Protein AF-A0A920JMC4-F1 (afdb_monomer_lite)

Sequence (153 aa):
MVKLLENTYRQVNIALINELAILCNMLEIDIWEVVEAAKTKPFGFESFRPGPGVGGHCIPIDPKYLSFKTRQIGKPVRFVELAQEINNSMPSYVVNRIIERMNKLGKPMKNSRILIFGVAYKKDISDTRESPALDIIENFSSKGVEISFYDPF

Secondary structure (DSSP, 8-state):
-HHHHHHHHHHHHHHHHHHHHHHHHHTT--HHHHHHHHHTSSSS-------S---SSHHHHHHHHHHHHHHHTT---HHHHHHHHHHHHHHHHHHHHHHHHHHHTT--STT-EEEEE--SSSTT----TT-HHHHHHHHHHTTT-EEEEE---

Foldseek 3Di:
DVLLVVLLVLLLVQLVLQVVCVVCVVVVHDSVVVLVVVVVDPDDDDGDHHDLAAFDPRNLPSLVVVQVVCVVVVHGPVSSVSSNVSRLCSLVVVLVVVCVVCVVVVHDLAAAEDEAEDQALDPPDPHNGRRSVVVNVVVSVVSNYHYHYDYPD

pLDDT: mean 94.55, std 3.37, range [81.31, 98.44]

Structure (mmCIF, N/CA/C/O backbone):
data_AF-A0A920JMC4-F1
#
_entry.id   AF-A0A920JMC4-F1
#
loop_
_atom_site.group_PDB
_atom_site.id
_atom_site.type_symbol
_atom_site.label_atom_id
_atom_site.label_alt_id
_atom_site.label_comp_id
_atom_site.label_asym_id
_atom_site.label_entity_id
_atom_site.label_seq_id
_atom_site.pdbx_PDB_ins_code
_atom_site.Cartn_x
_atom_site.Cartn_y
_atom_site.Cartn_z
_atom_site.occupancy
_atom_site.B_iso_or_equiv
_atom_site.auth_seq_id
_atom_site.auth_comp_id
_atom_site.auth_asym_id
_atom_site.auth_atom_id
_atom_site.pdbx_PDB_model_num
ATOM 1 N N . MET A 1 1 ? 17.541 -11.633 -14.322 1.00 89.31 1 MET A N 1
ATOM 2 C CA . MET A 1 1 ? 17.153 -10.236 -14.624 1.00 89.31 1 MET A CA 1
ATOM 3 C C . MET A 1 1 ? 15.701 -10.081 -15.058 1.00 89.31 1 MET A C 1
ATOM 5 O O . MET A 1 1 ? 15.057 -9.210 -14.500 1.00 89.31 1 MET A O 1
ATOM 9 N N . VAL A 1 2 ? 15.156 -10.908 -15.961 1.00 95.50 2 VAL A N 1
ATOM 10 C CA . VAL A 1 2 ? 13.753 -10.784 -16.431 1.00 95.50 2 VAL A CA 1
ATOM 11 C C . VAL A 1 2 ? 12.733 -10.729 -15.282 1.00 95.50 2 VAL A C 1
ATOM 13 O O . VAL A 1 2 ? 11.975 -9.770 -15.191 1.00 95.50 2 VAL A O 1
ATOM 16 N N . LYS A 1 3 ? 12.770 -11.690 -14.345 1.00 92.75 3 LYS A N 1
ATOM 17 C CA . LYS A 1 3 ? 11.832 -11.705 -13.207 1.00 92.75 3 LYS A CA 1
ATOM 18 C C . LYS A 1 3 ? 11.989 -10.506 -12.264 1.00 92.75 3 LYS A C 1
ATOM 20 O O . LYS A 1 3 ? 11.002 -9.942 -11.802 1.00 92.75 3 LYS A O 1
ATOM 25 N N . LEU A 1 4 ? 13.234 -10.083 -12.032 1.00 93.00 4 LEU A N 1
ATOM 26 C CA . LEU A 1 4 ? 13.531 -8.904 -11.215 1.00 93.00 4 LEU A CA 1
ATOM 27 C C . LEU A 1 4 ? 12.974 -7.633 -11.860 1.00 93.00 4 LEU A C 1
ATOM 29 O O . LEU A 1 4 ? 12.422 -6.801 -11.151 1.00 93.00 4 LEU A O 1
ATOM 33 N N . LEU A 1 5 ? 13.076 -7.499 -13.188 1.00 94.06 5 LEU A N 1
ATOM 34 C CA . LEU A 1 5 ? 12.504 -6.372 -13.924 1.00 94.06 5 LEU A CA 1
ATOM 35 C C . LEU A 1 5 ? 10.976 -6.340 -13.794 1.00 94.06 5 LEU A C 1
ATOM 37 O O . LEU A 1 5 ? 10.434 -5.297 -13.447 1.00 94.06 5 LEU A O 1
ATOM 41 N N . GLU A 1 6 ? 10.296 -7.470 -14.013 1.00 94.81 6 GLU A N 1
ATOM 42 C CA . GLU A 1 6 ? 8.833 -7.584 -13.886 1.00 94.81 6 GLU A CA 1
ATOM 43 C C . GLU A 1 6 ? 8.345 -7.146 -12.493 1.00 94.81 6 GLU A C 1
ATOM 45 O O . GLU A 1 6 ? 7.461 -6.295 -12.368 1.00 94.81 6 GLU A O 1
ATOM 50 N N . ASN A 1 7 ? 8.950 -7.687 -11.431 1.00 95.12 7 ASN A N 1
ATOM 51 C CA . ASN A 1 7 ? 8.542 -7.387 -10.058 1.00 95.12 7 ASN A CA 1
ATOM 52 C C . ASN A 1 7 ? 8.943 -5.969 -9.625 1.00 95.12 7 ASN A C 1
ATOM 54 O O . ASN A 1 7 ? 8.160 -5.302 -8.952 1.00 95.12 7 ASN A O 1
ATOM 58 N N . THR A 1 8 ? 10.104 -5.474 -10.068 1.00 94.88 8 THR A N 1
ATOM 59 C CA . THR A 1 8 ? 10.531 -4.085 -9.823 1.00 94.88 8 THR A CA 1
ATOM 60 C C . THR A 1 8 ? 9.593 -3.093 -10.503 1.00 94.88 8 THR A C 1
ATOM 62 O O . THR A 1 8 ? 9.166 -2.129 -9.874 1.00 94.88 8 THR A O 1
ATOM 65 N N . TYR A 1 9 ? 9.215 -3.343 -11.762 1.00 95.44 9 TYR A N 1
ATOM 66 C CA . TYR A 1 9 ? 8.257 -2.510 -12.488 1.00 95.44 9 TYR A CA 1
ATOM 67 C C . TYR A 1 9 ? 6.933 -2.406 -11.726 1.00 95.44 9 TYR A C 1
ATOM 69 O O . TYR A 1 9 ? 6.436 -1.306 -11.492 1.00 95.44 9 TYR A O 1
ATOM 77 N N . ARG A 1 10 ? 6.387 -3.538 -11.266 1.00 95.56 10 ARG A N 1
ATOM 78 C CA . ARG A 1 10 ? 5.148 -3.545 -10.477 1.00 95.56 10 ARG A CA 1
ATOM 79 C C . ARG A 1 10 ? 5.308 -2.801 -9.153 1.00 95.56 10 ARG A C 1
ATOM 81 O O . ARG A 1 10 ? 4.452 -1.990 -8.824 1.00 95.56 10 ARG A O 1
ATOM 88 N N . GLN A 1 11 ? 6.395 -3.036 -8.418 1.00 95.75 11 GLN A N 1
ATOM 89 C CA . GLN A 1 11 ? 6.639 -2.382 -7.130 1.00 95.75 11 GLN A CA 1
ATOM 90 C C . GLN A 1 11 ? 6.703 -0.855 -7.259 1.00 95.75 11 GLN A C 1
ATOM 92 O O . GLN A 1 11 ? 6.060 -0.148 -6.484 1.00 95.75 11 GLN A O 1
ATOM 97 N N . VAL A 1 12 ? 7.461 -0.360 -8.243 1.00 96.44 12 VAL A N 1
ATOM 98 C CA . VAL A 1 12 ? 7.647 1.076 -8.484 1.00 96.44 12 VAL A CA 1
ATOM 99 C C . VAL A 1 12 ? 6.334 1.738 -8.889 1.00 96.44 12 VAL A C 1
ATOM 101 O O . VAL A 1 12 ? 6.013 2.802 -8.373 1.00 96.44 12 VAL A O 1
ATOM 104 N N . ASN A 1 13 ? 5.538 1.109 -9.756 1.00 97.44 13 ASN A N 1
ATOM 105 C CA . ASN A 1 13 ? 4.257 1.692 -10.158 1.00 97.44 13 ASN A CA 1
ATOM 106 C C . ASN A 1 13 ? 3.208 1.656 -9.037 1.00 97.44 13 ASN A C 1
ATOM 108 O O . ASN A 1 13 ? 2.427 2.596 -8.916 1.00 97.44 13 ASN A O 1
ATOM 112 N N . ILE A 1 14 ? 3.204 0.625 -8.183 1.00 97.38 14 ILE A N 1
ATOM 113 C CA . ILE A 1 14 ? 2.349 0.623 -6.986 1.00 97.38 14 ILE A CA 1
ATOM 114 C C . ILE A 1 14 ? 2.765 1.756 -6.039 1.00 97.38 14 ILE A C 1
ATOM 116 O O . ILE A 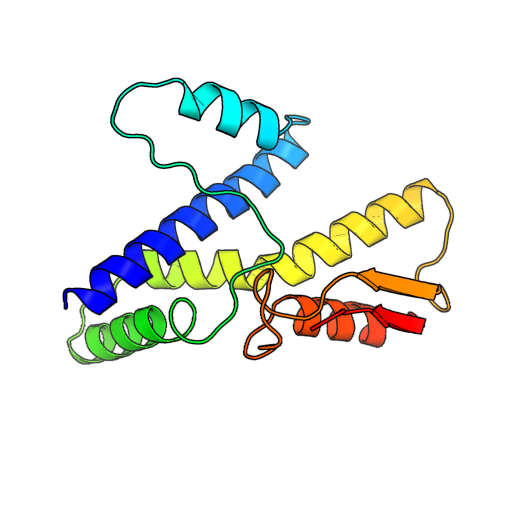1 14 ? 1.900 2.494 -5.575 1.00 97.38 14 ILE A O 1
ATOM 120 N N . ALA A 1 15 ? 4.070 1.947 -5.813 1.00 98.00 15 ALA A N 1
ATOM 121 C CA . ALA A 1 15 ? 4.572 3.049 -4.992 1.00 98.00 15 ALA A CA 1
ATOM 122 C C . ALA A 1 15 ? 4.167 4.415 -5.554 1.00 98.00 15 ALA A C 1
ATOM 124 O O . ALA A 1 15 ? 3.658 5.248 -4.813 1.00 98.00 15 ALA A O 1
ATOM 125 N N . LEU A 1 16 ? 4.320 4.617 -6.865 1.00 97.94 16 LEU A N 1
ATOM 126 C CA . LEU A 1 16 ? 3.917 5.852 -7.535 1.00 97.94 16 LEU A CA 1
ATOM 127 C C . LEU A 1 16 ? 2.434 6.164 -7.300 1.00 97.94 16 LEU A C 1
ATOM 129 O O . LEU A 1 16 ? 2.089 7.275 -6.907 1.00 97.94 16 LEU A O 1
ATOM 133 N N . ILE A 1 17 ? 1.544 5.190 -7.516 1.00 98.06 17 ILE A N 1
ATOM 134 C CA . ILE A 1 17 ? 0.107 5.410 -7.315 1.00 98.06 17 ILE A CA 1
ATOM 135 C C . ILE A 1 17 ? -0.238 5.599 -5.831 1.00 98.06 17 ILE A C 1
ATOM 137 O O . ILE A 1 17 ? -1.115 6.400 -5.513 1.00 98.06 17 ILE A O 1
ATOM 141 N N . ASN A 1 18 ? 0.459 4.922 -4.918 1.00 98.44 18 ASN A N 1
ATOM 142 C CA . ASN A 1 18 ? 0.306 5.130 -3.478 1.00 98.44 18 ASN A CA 1
ATOM 143 C C . ASN A 1 18 ? 0.700 6.554 -3.056 1.00 98.44 18 ASN A C 1
ATOM 145 O O . ASN A 1 18 ? -0.063 7.217 -2.356 1.00 98.44 18 ASN A O 1
ATOM 149 N N . GLU A 1 19 ? 1.840 7.060 -3.527 1.00 98.31 19 GLU A N 1
ATOM 150 C CA . GLU A 1 19 ? 2.285 8.432 -3.259 1.00 98.31 19 GLU A CA 1
ATOM 151 C C . GLU A 1 19 ? 1.305 9.464 -3.833 1.00 98.31 19 GLU A C 1
ATOM 153 O O . GLU A 1 19 ? 0.890 10.396 -3.139 1.00 98.31 19 GLU A O 1
ATOM 158 N N . LEU A 1 20 ? 0.840 9.253 -5.068 1.00 98.25 20 LEU A N 1
ATOM 159 C CA . LEU A 1 20 ? -0.186 10.102 -5.671 1.00 98.25 20 LEU A CA 1
ATOM 160 C C . LEU A 1 20 ? -1.515 10.043 -4.911 1.00 98.25 20 LEU A C 1
ATOM 162 O O . LEU A 1 20 ? -2.186 11.065 -4.824 1.00 98.25 20 LEU A O 1
ATOM 166 N N . ALA A 1 21 ? -1.896 8.907 -4.319 1.00 98.25 21 ALA A N 1
ATOM 167 C CA . ALA A 1 21 ? -3.096 8.816 -3.486 1.00 98.25 21 ALA A CA 1
ATOM 168 C C . ALA A 1 21 ? -2.994 9.675 -2.217 1.00 98.25 21 ALA A C 1
ATOM 170 O O . ALA A 1 21 ? -3.975 10.314 -1.823 1.00 98.25 21 ALA A O 1
ATOM 171 N N . ILE A 1 22 ? -1.809 9.732 -1.599 1.00 98.06 22 ILE A N 1
ATOM 172 C CA . ILE A 1 22 ? -1.543 10.610 -0.452 1.00 98.06 22 ILE A CA 1
ATOM 173 C C . ILE A 1 22 ? -1.695 12.076 -0.871 1.00 98.06 22 ILE A C 1
ATOM 175 O O . ILE A 1 22 ? -2.435 12.820 -0.223 1.00 98.06 22 ILE A O 1
ATOM 179 N N . LEU A 1 23 ? -1.053 12.469 -1.975 1.00 98.12 23 LEU A N 1
ATOM 180 C CA . LEU A 1 23 ? -1.109 13.833 -2.505 1.00 98.12 23 LEU A CA 1
ATOM 181 C C . LEU A 1 23 ? -2.525 14.234 -2.929 1.00 98.12 23 LEU A C 1
ATOM 183 O O . LEU A 1 23 ? -2.992 15.307 -2.556 1.00 98.12 23 LEU A O 1
ATOM 187 N N . CYS A 1 24 ? -3.239 13.364 -3.647 1.00 98.25 24 CYS A N 1
ATOM 188 C CA . CYS A 1 24 ? -4.621 13.608 -4.057 1.00 98.25 24 CYS A CA 1
ATOM 189 C C . CYS A 1 24 ? -5.510 13.863 -2.840 1.00 98.25 24 CYS A C 1
ATOM 191 O O . CYS A 1 24 ? -6.267 14.825 -2.836 1.00 98.25 24 CYS A O 1
ATOM 193 N N . ASN A 1 25 ? -5.350 13.097 -1.755 1.00 97.06 25 ASN A N 1
ATOM 194 C CA . ASN A 1 25 ? -6.089 13.371 -0.526 1.00 97.06 25 ASN A CA 1
ATOM 195 C C . ASN A 1 25 ? -5.784 14.755 0.077 1.00 97.06 25 ASN A C 1
ATOM 197 O O . ASN A 1 25 ? -6.696 15.391 0.594 1.00 97.06 25 ASN A O 1
ATOM 201 N N . MET A 1 26 ? -4.527 15.210 0.048 1.00 96.75 26 MET A N 1
ATOM 202 C CA . MET A 1 26 ? -4.153 16.544 0.548 1.00 96.75 26 MET A CA 1
ATOM 203 C C . MET A 1 26 ? -4.726 17.673 -0.315 1.00 96.75 26 MET A C 1
ATOM 205 O O . MET A 1 26 ? -4.974 18.762 0.190 1.00 96.75 26 MET A O 1
ATOM 209 N N . LEU A 1 27 ? -4.927 17.402 -1.604 1.00 98.12 27 LEU A N 1
ATOM 210 C CA . LEU A 1 27 ? -5.504 18.323 -2.582 1.00 98.12 27 LEU A CA 1
ATOM 211 C C . LEU A 1 27 ? -7.031 18.202 -2.700 1.00 98.12 27 LEU A C 1
ATOM 213 O O . LEU A 1 27 ? -7.615 18.869 -3.546 1.00 98.12 27 LEU A O 1
ATOM 217 N N . GLU A 1 28 ? -7.665 17.350 -1.889 1.00 97.56 28 GLU A N 1
ATOM 218 C CA . GLU A 1 28 ? -9.105 17.058 -1.954 1.00 97.56 28 GLU A CA 1
ATOM 219 C C . GLU A 1 28 ? -9.562 16.498 -3.320 1.00 97.56 28 GLU A C 1
ATOM 221 O O . GLU A 1 28 ? -10.678 16.734 -3.773 1.00 97.56 28 GLU A O 1
ATOM 226 N N . ILE A 1 29 ? -8.697 15.711 -3.966 1.00 98.31 29 ILE A N 1
ATOM 227 C CA . ILE A 1 29 ? -8.929 15.037 -5.251 1.00 98.31 29 ILE A CA 1
ATOM 228 C C . ILE A 1 29 ? -9.160 13.536 -5.023 1.00 98.31 29 ILE A C 1
ATOM 230 O O . ILE A 1 29 ? -8.456 12.901 -4.231 1.00 98.31 29 ILE A O 1
ATOM 234 N N . ASP A 1 30 ? -10.105 12.939 -5.757 1.00 97.50 30 ASP A N 1
ATOM 235 C CA . ASP A 1 30 ? -10.298 11.487 -5.764 1.00 97.50 30 ASP A CA 1
ATOM 236 C C . ASP A 1 30 ? -9.301 10.795 -6.709 1.00 97.50 30 ASP A C 1
ATOM 238 O O . ASP A 1 30 ? -9.396 10.866 -7.937 1.00 97.50 30 ASP A O 1
ATOM 242 N N . ILE A 1 31 ? -8.338 10.078 -6.124 1.00 97.44 31 ILE A N 1
ATOM 243 C CA . ILE A 1 31 ? -7.352 9.295 -6.875 1.00 97.44 31 ILE A CA 1
ATOM 244 C C . ILE A 1 31 ? -8.003 8.226 -7.765 1.00 97.44 31 ILE A C 1
ATOM 246 O O . ILE A 1 31 ? -7.466 7.915 -8.826 1.00 97.44 31 ILE A O 1
ATOM 250 N N . TRP A 1 32 ? -9.149 7.660 -7.381 1.00 97.00 32 TRP A N 1
ATOM 251 C CA . TRP A 1 32 ? -9.821 6.642 -8.187 1.00 97.00 32 TRP A CA 1
ATOM 252 C C . TRP A 1 32 ? -10.349 7.236 -9.488 1.00 97.00 32 TRP A C 1
ATOM 254 O O . TRP A 1 32 ? -10.106 6.657 -10.547 1.00 97.00 32 TRP A O 1
ATOM 264 N N . GLU A 1 33 ? -10.975 8.413 -9.427 1.00 97.94 33 GLU A N 1
ATOM 265 C CA . GLU A 1 33 ? -11.426 9.143 -10.616 1.00 97.94 33 GLU A CA 1
ATOM 266 C C . GLU A 1 33 ? -10.250 9.529 -11.516 1.00 97.94 33 GLU A C 1
ATOM 268 O O . GLU A 1 33 ? -10.313 9.336 -12.731 1.00 97.94 33 GLU A O 1
ATOM 273 N N . VAL A 1 34 ? -9.139 9.995 -10.930 1.00 97.69 34 VAL A N 1
ATOM 274 C CA . VAL A 1 34 ? -7.919 10.328 -11.683 1.00 97.69 34 VAL A CA 1
ATOM 275 C C . VAL A 1 34 ? -7.380 9.109 -12.431 1.00 97.69 34 VAL A C 1
ATOM 277 O O . VAL A 1 34 ? -7.064 9.211 -13.618 1.00 97.69 34 VAL A O 1
ATOM 280 N N . VAL A 1 35 ? -7.282 7.945 -11.775 1.00 96.75 35 VAL A N 1
ATOM 281 C CA . VAL A 1 35 ? -6.780 6.728 -12.432 1.00 96.75 35 VAL A CA 1
ATOM 282 C C . VAL A 1 35 ? -7.769 6.222 -13.487 1.00 96.75 35 VAL A C 1
ATOM 284 O O . VAL A 1 35 ? -7.324 5.794 -14.552 1.00 96.75 35 VAL A O 1
ATOM 287 N N . GLU A 1 36 ? -9.084 6.284 -13.246 1.00 96.31 36 GLU A N 1
ATOM 288 C CA . GLU A 1 36 ? -10.090 5.932 -14.262 1.00 96.31 36 GLU A CA 1
ATOM 289 C C . GLU A 1 36 ? -9.996 6.833 -15.495 1.00 96.31 36 GLU A C 1
ATOM 291 O O . GLU A 1 36 ? -9.948 6.331 -16.620 1.00 96.31 36 GLU A O 1
ATOM 296 N N . ALA A 1 37 ? -9.889 8.147 -15.301 1.00 96.69 37 ALA A N 1
ATOM 297 C CA . ALA A 1 37 ? -9.732 9.096 -16.394 1.00 96.69 37 ALA A CA 1
ATOM 298 C C . ALA A 1 37 ? -8.423 8.852 -17.162 1.00 96.69 37 ALA A C 1
ATOM 300 O O . ALA A 1 37 ? -8.434 8.763 -18.391 1.00 96.69 37 ALA A O 1
ATOM 301 N N . ALA A 1 38 ? -7.300 8.666 -16.461 1.00 96.06 38 ALA A N 1
ATOM 302 C CA . ALA A 1 38 ? -5.999 8.407 -17.079 1.00 96.06 38 ALA A CA 1
ATOM 303 C C . ALA A 1 38 ? -5.976 7.096 -17.885 1.00 96.06 38 ALA A C 1
ATOM 305 O O . ALA A 1 38 ? -5.374 7.039 -18.961 1.00 96.06 38 ALA A O 1
ATOM 306 N N . LYS A 1 39 ? -6.685 6.063 -17.410 1.00 95.69 39 LYS A N 1
ATOM 307 C CA . LYS A 1 39 ? -6.807 4.757 -18.075 1.00 95.69 39 LYS A CA 1
ATOM 308 C C . LYS A 1 39 ? -7.496 4.827 -19.441 1.00 95.69 39 LYS A C 1
ATOM 310 O O . LYS A 1 39 ? -7.298 3.932 -20.257 1.00 95.69 39 LYS A O 1
ATOM 315 N N . THR A 1 40 ? -8.256 5.883 -19.732 1.00 95.44 40 THR A N 1
ATOM 316 C CA . THR A 1 40 ? -8.876 6.069 -21.057 1.00 95.44 40 THR A CA 1
ATOM 317 C C . THR A 1 40 ? -7.861 6.336 -22.172 1.00 95.44 40 THR A C 1
ATOM 319 O O . THR A 1 40 ? -8.189 6.200 -23.353 1.00 95.44 40 THR A O 1
ATOM 322 N N . LYS A 1 41 ? -6.614 6.689 -21.830 1.00 94.50 41 LYS A N 1
ATOM 323 C CA . LYS A 1 41 ? -5.555 6.907 -22.814 1.00 94.50 41 LYS A CA 1
ATOM 324 C C . LYS A 1 41 ? -5.169 5.577 -23.487 1.00 94.50 41 LYS A C 1
ATOM 326 O O . LYS A 1 41 ? -4.770 4.645 -22.795 1.00 94.50 41 LYS A O 1
ATOM 331 N N . PRO A 1 42 ? -5.179 5.488 -24.830 1.00 86.56 42 PRO A N 1
ATOM 332 C CA . PRO A 1 42 ? -5.020 4.211 -25.533 1.00 86.56 42 PRO A CA 1
ATOM 333 C C . PRO A 1 42 ? -3.590 3.645 -25.530 1.00 86.56 42 PRO A C 1
ATOM 335 O O . PRO A 1 42 ? -3.369 2.543 -26.024 1.00 86.56 42 PRO A O 1
ATOM 338 N N . PHE A 1 43 ? -2.600 4.383 -25.018 1.00 90.62 43 PHE A N 1
ATOM 339 C CA . PHE A 1 43 ? -1.208 3.940 -24.968 1.00 90.62 43 PHE A CA 1
ATOM 340 C C . PHE A 1 43 ? -0.438 4.577 -23.808 1.00 90.62 43 PHE A C 1
ATOM 342 O O . PHE A 1 43 ? -0.693 5.716 -23.406 1.00 90.62 43 PHE A O 1
ATOM 349 N N . GLY A 1 44 ? 0.576 3.855 -23.326 1.00 86.12 44 GLY A N 1
ATOM 350 C CA . GLY A 1 44 ? 1.565 4.375 -22.380 1.00 86.12 44 GLY A CA 1
ATOM 351 C C . GLY A 1 44 ? 1.065 4.554 -20.945 1.00 86.12 44 GLY A C 1
ATOM 352 O O . GLY A 1 44 ? 1.730 5.240 -20.175 1.00 86.12 44 GLY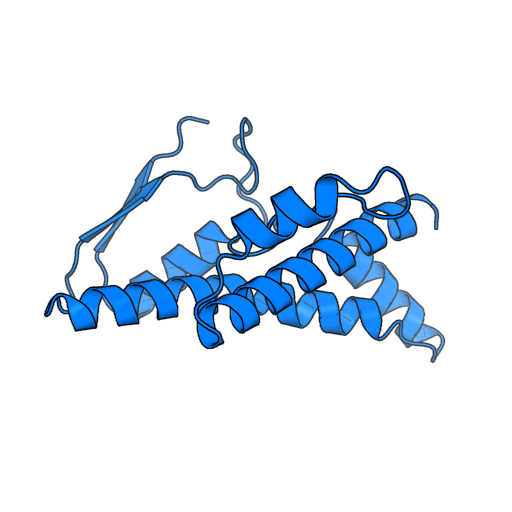 A O 1
ATOM 353 N N . PHE A 1 45 ? -0.077 3.963 -20.586 1.00 92.44 45 PHE A N 1
ATOM 354 C CA . PHE A 1 45 ? -0.587 3.965 -19.218 1.00 92.44 45 PHE A CA 1
ATOM 355 C C . PHE A 1 45 ? -1.115 2.579 -18.839 1.00 92.44 45 PHE A C 1
ATOM 357 O O . PHE A 1 45 ? -2.199 2.178 -19.253 1.00 92.44 45 PHE A O 1
ATOM 364 N N . GLU A 1 46 ? -0.329 1.852 -18.048 1.00 93.44 46 GLU A N 1
ATOM 365 C CA . GLU A 1 46 ? -0.789 0.642 -17.369 1.00 93.44 46 GLU A CA 1
ATOM 366 C C . GLU A 1 46 ? -1.410 1.054 -16.030 1.00 93.44 46 GLU A C 1
ATOM 368 O O . GLU A 1 46 ? -0.812 1.824 -15.275 1.00 93.44 46 GLU A O 1
ATOM 373 N N . SER A 1 47 ? -2.614 0.570 -15.729 1.00 93.69 47 SER A N 1
ATOM 374 C CA . SER A 1 47 ? -3.336 1.005 -14.532 1.00 93.69 47 SER A CA 1
ATOM 375 C C . SER A 1 47 ? -2.906 0.203 -13.305 1.00 93.69 47 SER A C 1
ATOM 377 O O . SER A 1 47 ? -3.109 -1.008 -13.221 1.00 93.69 47 SER A O 1
ATOM 379 N N . PHE A 1 48 ? -2.377 0.915 -12.314 1.00 96.12 48 PHE A N 1
ATOM 380 C CA . PHE A 1 48 ? -2.153 0.424 -10.958 1.00 96.12 48 PHE A CA 1
ATOM 381 C C . PHE A 1 48 ? -3.130 1.114 -10.007 1.00 96.12 48 PHE A C 1
ATOM 383 O O . PHE A 1 48 ? -3.597 2.222 -10.275 1.00 96.12 48 PHE A O 1
ATOM 390 N N . ARG A 1 49 ? -3.471 0.448 -8.902 1.00 94.81 49 ARG A N 1
ATOM 391 C CA . ARG A 1 49 ? -4.403 0.975 -7.898 1.00 94.81 49 ARG A CA 1
ATOM 392 C C . ARG A 1 49 ? -3.683 1.225 -6.583 1.00 94.81 49 ARG A C 1
ATOM 394 O O . ARG A 1 49 ? -2.809 0.424 -6.242 1.00 94.81 49 ARG A O 1
ATOM 401 N N . PRO A 1 50 ? -4.057 2.288 -5.852 1.00 96.00 50 PRO A N 1
ATOM 402 C CA . PRO A 1 50 ? -3.513 2.505 -4.527 1.00 96.00 50 PRO A CA 1
ATOM 403 C C . PRO A 1 50 ? -4.029 1.427 -3.575 1.00 96.00 50 PRO A C 1
ATOM 405 O O . PRO A 1 50 ? -5.104 0.855 -3.773 1.00 96.00 50 PRO A O 1
ATOM 408 N N . GLY A 1 51 ? -3.262 1.155 -2.529 1.00 95.81 51 GLY A N 1
ATOM 409 C CA . GLY A 1 51 ? -3.599 0.147 -1.538 1.00 95.81 51 GLY A CA 1
ATOM 410 C C . GLY A 1 51 ? -2.927 0.400 -0.193 1.00 95.81 51 GLY A C 1
ATOM 411 O O . GLY A 1 51 ? -2.160 1.349 -0.043 1.00 95.81 51 GLY A O 1
ATOM 412 N N . PRO A 1 52 ? -3.191 -0.463 0.800 1.00 96.19 52 PRO A N 1
ATOM 413 C CA . PRO A 1 52 ? -2.614 -0.341 2.138 1.00 96.19 52 PRO A CA 1
ATOM 414 C C . PRO A 1 52 ? -1.111 -0.643 2.189 1.00 96.19 52 PRO A C 1
ATOM 416 O O . PRO A 1 52 ? -0.513 -0.535 3.248 1.00 96.19 52 PRO A O 1
ATOM 419 N N . GLY A 1 53 ? -0.503 -1.047 1.076 1.00 94.25 53 GLY A N 1
ATOM 420 C CA . GLY A 1 53 ? 0.885 -1.478 0.980 1.00 94.25 53 GLY A CA 1
ATOM 421 C C . GLY A 1 53 ? 1.019 -2.595 -0.048 1.00 94.25 53 GLY A C 1
ATOM 422 O O . GLY A 1 53 ? 0.100 -2.859 -0.827 1.00 94.25 53 GLY A O 1
ATOM 423 N N . VAL A 1 54 ? 2.171 -3.257 -0.050 1.00 94.12 54 VAL A N 1
ATOM 424 C CA . VAL A 1 54 ? 2.468 -4.382 -0.943 1.00 94.12 54 VAL A CA 1
ATOM 425 C C . VAL A 1 54 ? 2.804 -5.595 -0.095 1.00 94.12 54 VAL A C 1
ATOM 427 O O . VAL A 1 54 ? 3.698 -5.506 0.737 1.00 94.12 54 VAL A O 1
ATOM 430 N N . GLY A 1 55 ? 2.144 -6.724 -0.356 1.00 91.88 55 GLY A N 1
ATOM 431 C CA . GLY A 1 55 ? 2.449 -7.986 0.315 1.00 91.88 55 GLY A CA 1
ATOM 432 C C . GLY A 1 55 ? 2.749 -9.150 -0.622 1.00 91.88 55 GLY A C 1
ATOM 433 O O . GLY A 1 55 ? 2.948 -8.976 -1.832 1.00 91.88 55 GLY A O 1
ATOM 434 N N . GLY A 1 56 ? 2.797 -10.349 -0.041 1.00 91.44 56 GLY A N 1
ATOM 435 C CA . GLY A 1 56 ? 3.284 -11.559 -0.692 1.00 91.44 56 GLY A CA 1
ATOM 436 C C . GLY A 1 56 ? 4.810 -11.587 -0.781 1.00 91.44 56 GLY A C 1
ATOM 437 O O . GLY A 1 56 ? 5.499 -10.695 -0.310 1.00 91.44 56 GLY A O 1
ATOM 438 N N . HIS A 1 57 ? 5.373 -12.613 -1.418 1.00 86.88 57 HIS A N 1
ATOM 439 C CA . HIS A 1 57 ? 6.837 -12.758 -1.505 1.00 86.88 57 HIS A CA 1
ATOM 440 C C . HIS A 1 57 ? 7.436 -12.003 -2.685 1.00 86.88 57 HIS A C 1
ATOM 442 O O . HIS A 1 57 ? 8.447 -11.323 -2.562 1.00 86.88 57 HIS A O 1
ATOM 448 N N . CYS A 1 58 ? 6.809 -12.112 -3.854 1.00 84.88 58 CYS A N 1
ATOM 449 C CA . CYS A 1 58 ? 7.457 -11.740 -5.108 1.00 84.88 58 CYS A CA 1
ATOM 450 C C . CYS A 1 58 ? 7.774 -10.242 -5.224 1.00 84.88 58 CYS A C 1
ATOM 452 O O . CYS A 1 58 ? 8.841 -9.882 -5.707 1.00 84.88 58 CYS A O 1
ATOM 454 N N . ILE A 1 59 ? 6.853 -9.365 -4.819 1.00 86.62 59 ILE A N 1
ATOM 455 C CA . ILE A 1 59 ? 7.026 -7.913 -4.988 1.00 86.62 59 ILE A CA 1
ATOM 456 C C . ILE A 1 59 ? 7.836 -7.299 -3.834 1.00 86.62 59 ILE A C 1
ATOM 458 O O . ILE A 1 59 ? 8.671 -6.446 -4.112 1.00 86.62 59 ILE A O 1
ATOM 462 N N . PRO A 1 60 ? 7.665 -7.716 -2.567 1.00 81.31 60 PRO A N 1
ATOM 463 C CA . PRO A 1 60 ? 8.485 -7.204 -1.470 1.00 81.31 60 PRO A CA 1
ATOM 464 C C . PRO A 1 60 ? 9.914 -7.759 -1.423 1.00 81.31 60 PRO A C 1
ATOM 466 O O . PRO A 1 60 ? 10.793 -7.067 -0.919 1.00 81.31 60 PRO A O 1
ATOM 469 N N . ILE A 1 61 ? 10.180 -8.980 -1.909 1.00 85.56 61 ILE A N 1
ATOM 470 C CA . ILE A 1 61 ? 11.493 -9.638 -1.740 1.00 85.56 61 ILE A CA 1
ATOM 471 C C . ILE A 1 61 ? 12.397 -9.455 -2.960 1.00 85.56 61 ILE A C 1
ATOM 473 O O . ILE A 1 61 ? 13.556 -9.065 -2.805 1.00 85.56 61 ILE A O 1
ATOM 477 N N . ASP A 1 62 ? 11.902 -9.702 -4.173 1.00 89.12 62 ASP A N 1
ATOM 478 C CA . ASP A 1 62 ? 12.756 -9.705 -5.370 1.00 89.12 62 ASP A CA 1
ATOM 479 C C . ASP A 1 62 ? 13.436 -8.346 -5.634 1.00 89.12 62 ASP A C 1
ATOM 481 O O . ASP A 1 62 ? 14.640 -8.319 -5.915 1.00 89.12 62 ASP A O 1
ATOM 485 N N . PRO A 1 63 ? 12.745 -7.197 -5.506 1.00 86.38 63 PRO A N 1
ATOM 486 C CA . PRO A 1 63 ? 13.390 -5.897 -5.648 1.00 86.38 63 PRO A CA 1
ATOM 487 C C . PRO A 1 63 ? 14.361 -5.590 -4.501 1.00 86.38 63 PRO A C 1
ATOM 489 O O . PRO A 1 63 ? 15.435 -5.041 -4.754 1.00 86.38 63 PRO A O 1
ATOM 492 N N . LYS A 1 64 ? 14.072 -6.014 -3.258 1.00 86.38 64 LYS A N 1
ATOM 493 C CA . LYS A 1 64 ? 15.037 -5.913 -2.143 1.00 86.38 64 LYS A CA 1
ATOM 494 C C . LYS A 1 64 ? 16.314 -6.690 -2.459 1.00 86.38 64 LYS A C 1
ATOM 496 O O . LYS A 1 64 ? 17.411 -6.177 -2.245 1.00 86.38 64 LYS A O 1
ATOM 501 N N . TYR A 1 65 ? 16.190 -7.887 -3.032 1.00 90.25 65 TYR A N 1
ATOM 502 C CA . TYR A 1 65 ? 17.338 -8.663 -3.496 1.00 90.25 65 TYR A CA 1
ATOM 503 C C . TYR A 1 65 ? 18.129 -7.925 -4.588 1.00 90.25 65 TYR A C 1
ATOM 505 O O . TYR A 1 65 ? 19.361 -7.881 -4.531 1.00 90.25 65 TYR A O 1
ATOM 513 N N . LEU A 1 66 ? 17.450 -7.295 -5.555 1.00 88.62 66 LEU A N 1
ATOM 514 C CA . LE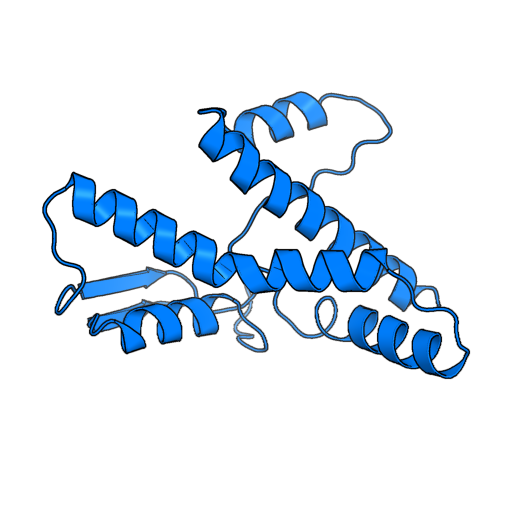U A 1 66 ? 18.108 -6.464 -6.569 1.00 88.62 66 LEU A CA 1
ATOM 515 C C . LEU A 1 66 ? 18.850 -5.272 -5.938 1.00 88.62 66 LEU A C 1
ATOM 517 O O . LEU A 1 66 ? 20.015 -5.042 -6.265 1.00 88.62 66 LEU A O 1
ATOM 521 N N . SER A 1 67 ? 18.226 -4.540 -5.011 1.00 88.56 67 SER A N 1
ATOM 522 C CA . SER A 1 67 ? 18.880 -3.455 -4.262 1.00 88.56 67 SER A CA 1
ATOM 523 C C . SER A 1 67 ? 20.121 -3.972 -3.519 1.00 88.56 67 SER A C 1
ATOM 525 O O . SER A 1 67 ? 21.214 -3.432 -3.692 1.00 88.56 67 SER A O 1
ATOM 527 N N . PHE A 1 68 ? 20.010 -5.096 -2.805 1.00 90.81 68 PHE A N 1
ATOM 528 C CA . PHE A 1 68 ? 21.136 -5.725 -2.114 1.00 90.81 68 PHE A CA 1
ATOM 529 C C . PHE A 1 68 ? 22.293 -6.066 -3.065 1.00 90.81 68 PHE A C 1
ATOM 531 O O . PHE A 1 68 ? 23.435 -5.672 -2.822 1.00 90.81 68 PHE A O 1
ATOM 538 N N . LYS A 1 69 ? 22.015 -6.750 -4.183 1.00 92.00 69 LYS A N 1
ATOM 539 C CA . LYS A 1 69 ? 23.049 -7.123 -5.161 1.00 92.00 69 LYS A CA 1
ATOM 540 C C . LYS A 1 69 ? 23.702 -5.916 -5.822 1.00 92.00 69 LYS A C 1
ATOM 542 O O . LYS A 1 69 ? 24.909 -5.917 -6.044 1.00 92.00 69 LYS A O 1
ATOM 547 N N . THR A 1 70 ? 22.927 -4.881 -6.121 1.00 89.25 70 THR A N 1
ATOM 548 C CA . THR A 1 70 ? 23.435 -3.684 -6.800 1.00 89.25 70 THR A CA 1
ATOM 549 C C . THR A 1 70 ? 24.269 -2.790 -5.878 1.00 89.25 70 THR A C 1
ATOM 551 O O . THR A 1 70 ? 25.242 -2.181 -6.328 1.00 89.25 70 THR A O 1
ATOM 554 N N . ARG A 1 71 ? 23.987 -2.794 -4.568 1.00 90.50 71 ARG A N 1
ATOM 555 C CA . ARG A 1 71 ? 24.861 -2.185 -3.551 1.00 90.50 71 ARG A CA 1
ATOM 556 C C . ARG A 1 71 ? 26.235 -2.852 -3.483 1.00 90.50 71 ARG A C 1
ATOM 558 O O . ARG A 1 71 ? 27.232 -2.142 -3.409 1.00 90.50 71 ARG A O 1
ATOM 565 N N . GLN A 1 72 ? 26.311 -4.183 -3.574 1.00 92.38 72 GLN A N 1
ATOM 566 C CA . GLN A 1 72 ? 27.590 -4.915 -3.526 1.00 92.38 72 GLN A CA 1
ATOM 567 C C . GLN A 1 72 ? 28.553 -4.539 -4.663 1.00 92.38 72 GLN A C 1
ATOM 569 O O . GLN A 1 72 ? 29.763 -4.638 -4.494 1.00 92.38 72 GLN A O 1
ATOM 574 N N . ILE A 1 73 ? 28.029 -4.084 -5.803 1.00 92.88 73 ILE A N 1
ATOM 575 C CA . ILE A 1 73 ? 28.825 -3.638 -6.959 1.00 92.88 73 ILE A CA 1
ATOM 576 C C . ILE A 1 73 ? 28.947 -2.106 -7.052 1.00 92.88 73 ILE A C 1
ATOM 578 O O . ILE A 1 73 ? 29.364 -1.582 -8.083 1.00 92.88 73 ILE A O 1
ATOM 582 N N . GLY A 1 74 ? 28.551 -1.377 -6.001 1.00 91.25 74 GLY A N 1
ATOM 583 C CA . GLY A 1 74 ? 28.686 0.081 -5.913 1.00 91.25 74 GLY A CA 1
ATOM 584 C C . GLY A 1 74 ? 27.709 0.889 -6.777 1.00 91.25 74 GLY A C 1
ATOM 585 O O . GLY A 1 74 ? 27.979 2.054 -7.057 1.00 91.25 74 GLY A O 1
ATOM 586 N N . LYS A 1 75 ? 26.588 0.303 -7.225 1.00 90.19 75 LYS A N 1
ATOM 587 C CA . LYS A 1 75 ? 25.603 0.969 -8.102 1.00 90.19 75 LYS A CA 1
ATOM 588 C C . LYS A 1 75 ? 24.154 0.739 -7.646 1.00 90.19 75 LYS A C 1
ATOM 590 O O . LYS A 1 75 ? 23.421 0.045 -8.344 1.00 90.19 75 LYS A O 1
ATOM 595 N N . PRO A 1 76 ? 23.712 1.298 -6.507 1.00 87.12 76 PRO A N 1
ATOM 596 C CA . PRO A 1 76 ? 22.361 1.066 -5.995 1.00 87.12 76 PRO A CA 1
ATOM 597 C C . PRO A 1 76 ? 21.267 1.565 -6.952 1.00 87.12 76 PRO A C 1
ATOM 599 O O . PRO A 1 76 ? 21.366 2.649 -7.534 1.00 87.12 76 PRO A O 1
ATOM 602 N N . VAL A 1 77 ? 20.177 0.802 -7.067 1.00 88.62 77 VAL A N 1
ATOM 603 C CA . VAL A 1 77 ? 18.984 1.202 -7.834 1.00 88.62 77 VAL A CA 1
ATOM 604 C C . VAL A 1 77 ? 18.056 2.026 -6.943 1.00 88.62 77 VAL A C 1
ATOM 606 O O . VAL A 1 77 ? 17.146 1.500 -6.308 1.00 88.62 77 VAL A O 1
ATOM 609 N N . ARG A 1 78 ? 18.276 3.343 -6.912 1.00 90.56 78 ARG A N 1
ATOM 610 C CA . ARG A 1 78 ? 17.563 4.289 -6.029 1.00 90.56 78 ARG A CA 1
ATOM 611 C C . ARG A 1 78 ? 16.033 4.213 -6.121 1.00 90.56 78 ARG A C 1
ATOM 613 O O . ARG A 1 78 ? 15.362 4.311 -5.103 1.00 90.56 78 ARG A O 1
ATOM 620 N N . PHE A 1 79 ? 15.485 4.000 -7.321 1.00 91.00 79 PHE A N 1
ATOM 621 C CA . PHE A 1 79 ? 14.035 3.875 -7.528 1.00 91.00 79 PHE A CA 1
ATOM 622 C C . PHE A 1 79 ? 13.412 2.720 -6.737 1.00 91.00 79 PHE A C 1
ATOM 624 O O . PHE A 1 79 ? 12.301 2.857 -6.240 1.00 91.00 79 PHE A O 1
ATOM 631 N N . VAL A 1 80 ? 14.124 1.598 -6.604 1.00 92.44 80 VAL A N 1
ATOM 632 C CA . VAL A 1 80 ? 13.643 0.434 -5.846 1.00 92.44 80 VAL A CA 1
ATOM 633 C C . VAL A 1 80 ? 13.554 0.764 -4.360 1.00 92.44 80 VAL A C 1
ATOM 635 O O . VAL A 1 80 ? 12.595 0.394 -3.694 1.00 92.44 80 VAL A O 1
ATOM 638 N N . GLU A 1 81 ? 14.547 1.485 -3.846 1.00 91.50 81 GLU A N 1
ATOM 639 C CA . GLU A 1 81 ? 14.615 1.858 -2.432 1.00 91.50 81 GLU A CA 1
ATOM 640 C C . GLU A 1 81 ? 13.509 2.850 -2.073 1.00 91.50 81 GLU A C 1
ATOM 642 O O . GLU A 1 81 ? 12.785 2.627 -1.107 1.00 91.50 81 GLU A O 1
ATOM 647 N N . LEU A 1 82 ? 13.305 3.870 -2.913 1.00 95.44 82 LEU A N 1
ATOM 648 C CA . LEU A 1 82 ? 12.214 4.828 -2.743 1.00 95.44 82 LEU A CA 1
ATOM 649 C C . LEU A 1 82 ? 10.842 4.145 -2.834 1.00 95.44 82 LEU A C 1
ATOM 651 O O . LEU A 1 82 ? 9.967 4.381 -2.005 1.00 95.44 82 LEU A O 1
ATOM 655 N N . ALA A 1 83 ? 10.658 3.245 -3.804 1.00 96.56 83 ALA A N 1
ATOM 656 C CA . ALA A 1 83 ? 9.413 2.497 -3.928 1.00 96.56 83 ALA A CA 1
ATOM 657 C C . ALA A 1 83 ? 9.138 1.621 -2.697 1.00 96.56 83 ALA A C 1
ATOM 659 O O . ALA A 1 83 ? 7.989 1.479 -2.277 1.00 96.56 83 ALA A O 1
ATOM 660 N N . GLN A 1 84 ? 10.181 1.033 -2.108 1.00 94.25 84 GLN A N 1
ATOM 661 C CA . GLN A 1 84 ? 10.059 0.265 -0.875 1.00 94.25 84 GLN A CA 1
ATOM 662 C C . GLN A 1 84 ? 9.645 1.150 0.305 1.00 94.25 84 GLN A C 1
ATOM 664 O O . GLN A 1 84 ? 8.754 0.762 1.056 1.00 94.25 84 GLN A O 1
ATOM 669 N N . GLU A 1 85 ? 10.272 2.316 0.461 1.00 95.56 85 GLU A N 1
ATOM 670 C CA . GLU A 1 85 ? 9.967 3.275 1.527 1.00 95.56 85 GLU A CA 1
ATOM 671 C C . GLU A 1 85 ? 8.506 3.733 1.467 1.00 95.56 85 GLU A C 1
ATOM 673 O O . GLU A 1 85 ? 7.776 3.597 2.451 1.00 95.56 85 GLU A O 1
ATOM 678 N N . ILE A 1 86 ? 8.049 4.170 0.289 1.00 97.81 86 ILE A N 1
ATOM 679 C CA . ILE A 1 86 ? 6.667 4.613 0.078 1.00 97.81 86 ILE A CA 1
ATOM 680 C C . ILE A 1 86 ? 5.691 3.482 0.411 1.00 97.81 86 ILE A C 1
ATOM 682 O O . ILE A 1 86 ? 4.782 3.669 1.218 1.00 97.81 86 ILE A O 1
ATOM 686 N N . ASN A 1 87 ? 5.887 2.288 -0.156 1.00 97.38 87 ASN A N 1
ATOM 687 C CA . ASN A 1 87 ? 4.973 1.166 0.062 1.00 97.38 87 ASN A CA 1
ATOM 688 C C . ASN A 1 87 ? 4.921 0.718 1.531 1.00 97.38 87 ASN A C 1
ATOM 690 O O . ASN A 1 87 ? 3.840 0.395 2.017 1.00 97.38 87 ASN A O 1
ATOM 694 N N . ASN A 1 88 ? 6.052 0.739 2.244 1.00 95.88 88 ASN A N 1
ATOM 695 C CA . ASN A 1 88 ? 6.111 0.406 3.672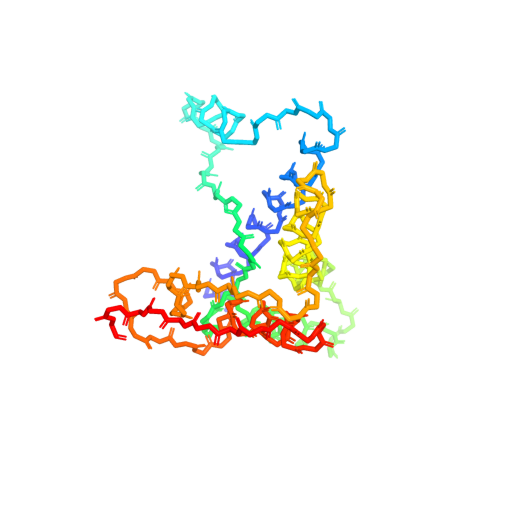 1.00 95.88 88 ASN A CA 1
ATOM 696 C C . ASN A 1 88 ? 5.461 1.472 4.563 1.00 95.88 88 ASN A C 1
ATOM 698 O O . ASN A 1 88 ? 5.085 1.179 5.693 1.00 95.88 88 ASN A O 1
ATOM 702 N N . SER A 1 89 ? 5.331 2.709 4.080 1.00 97.50 89 SER A N 1
ATOM 703 C CA . SER A 1 89 ? 4.659 3.783 4.819 1.00 97.50 89 SER A CA 1
ATOM 704 C C . SER A 1 89 ? 3.127 3.681 4.769 1.00 97.50 89 SER A C 1
ATOM 706 O O . SER A 1 89 ? 2.435 4.232 5.631 1.00 97.50 89 SER A O 1
ATOM 708 N N . MET A 1 90 ? 2.583 2.951 3.787 1.00 98.31 90 MET A N 1
ATOM 709 C CA . MET A 1 90 ? 1.144 2.906 3.520 1.00 98.31 90 MET A CA 1
ATOM 710 C C . MET A 1 90 ? 0.288 2.308 4.646 1.00 98.31 90 MET A C 1
ATOM 712 O O . MET A 1 90 ? -0.772 2.884 4.908 1.00 98.31 90 MET A O 1
ATOM 716 N N . PRO A 1 91 ? 0.704 1.250 5.375 1.00 98.00 91 PRO A N 1
ATOM 717 C CA . PRO A 1 91 ? -0.058 0.760 6.525 1.00 98.00 91 PRO A CA 1
ATOM 718 C C . PRO A 1 91 ? -0.290 1.854 7.575 1.00 98.00 91 PRO A C 1
ATOM 720 O O . PRO A 1 91 ? -1.419 2.090 8.013 1.00 98.00 91 PRO A O 1
ATOM 723 N N . SER A 1 92 ? 0.766 2.599 7.912 1.00 97.81 92 SER A N 1
ATOM 724 C CA . SER A 1 92 ? 0.707 3.727 8.846 1.00 97.81 92 SER A CA 1
ATOM 725 C C . SER A 1 92 ? -0.161 4.866 8.313 1.00 97.81 92 SER A C 1
ATOM 727 O O . SER A 1 92 ? -0.940 5.452 9.067 1.00 97.81 92 SER A O 1
ATOM 729 N N . TYR A 1 93 ? -0.080 5.162 7.012 1.00 98.19 93 TYR A N 1
ATOM 730 C CA . TYR A 1 93 ? -0.953 6.143 6.369 1.00 98.19 93 TYR A CA 1
ATOM 731 C C . TYR A 1 93 ? -2.436 5.763 6.507 1.00 98.19 93 TYR A C 1
ATOM 733 O O . TYR A 1 93 ? -3.242 6.595 6.927 1.00 98.19 93 TYR A O 1
ATOM 741 N N . VAL A 1 94 ? -2.801 4.506 6.230 1.00 97.62 94 VAL A N 1
ATOM 742 C CA . VAL A 1 94 ? -4.181 4.010 6.379 1.00 97.62 94 VAL A CA 1
ATOM 743 C C . VAL A 1 94 ? -4.670 4.161 7.819 1.00 97.62 94 VAL A C 1
ATOM 745 O O . VAL A 1 94 ? -5.764 4.682 8.050 1.00 97.62 94 VAL A O 1
ATOM 748 N N . VAL A 1 95 ? -3.851 3.770 8.796 1.00 97.31 95 VAL A N 1
ATOM 749 C CA . VAL A 1 95 ? -4.180 3.903 10.222 1.00 97.31 95 VAL A CA 1
ATOM 750 C C . VAL A 1 95 ? -4.415 5.367 10.600 1.00 97.31 95 VAL A C 1
ATOM 752 O O . VAL A 1 95 ? -5.429 5.682 11.223 1.00 97.31 95 VAL A O 1
ATOM 755 N N . ASN A 1 96 ? -3.536 6.278 10.176 1.00 97.00 96 ASN A N 1
ATOM 756 C CA . ASN A 1 96 ? -3.672 7.708 10.458 1.00 97.00 96 ASN A CA 1
ATOM 757 C C . ASN A 1 96 ? -4.939 8.304 9.835 1.00 97.00 96 ASN A C 1
ATOM 759 O O . ASN A 1 96 ? -5.663 9.040 10.506 1.00 97.00 96 ASN A O 1
ATOM 763 N N . ARG A 1 97 ? -5.282 7.917 8.601 1.00 96.69 97 ARG A N 1
ATOM 764 C CA . ARG A 1 97 ? -6.540 8.330 7.959 1.00 96.69 97 ARG A CA 1
ATOM 765 C C . ARG A 1 97 ? -7.760 7.891 8.766 1.00 96.69 97 ARG A C 1
ATOM 767 O O . ARG A 1 97 ? -8.711 8.659 8.903 1.00 96.69 97 ARG A O 1
ATOM 774 N N . ILE A 1 98 ? -7.743 6.680 9.320 1.00 96.56 98 ILE A N 1
ATOM 775 C CA . ILE A 1 98 ? -8.838 6.181 10.163 1.00 96.56 98 ILE A CA 1
ATOM 776 C C . ILE A 1 98 ? -8.894 6.957 11.487 1.00 96.56 98 ILE A C 1
ATOM 778 O O . ILE A 1 98 ? -9.982 7.369 11.888 1.00 96.56 98 ILE A O 1
ATOM 782 N N . ILE A 1 99 ? -7.749 7.244 12.120 1.00 95.44 99 ILE A N 1
ATOM 783 C CA . ILE A 1 99 ? -7.667 8.086 13.330 1.00 95.44 99 ILE A CA 1
ATOM 784 C C . ILE A 1 99 ? -8.291 9.463 13.083 1.00 95.44 99 ILE A C 1
ATOM 786 O O . ILE A 1 99 ? -9.149 9.900 13.848 1.00 95.44 99 ILE A O 1
ATOM 790 N N . GLU A 1 100 ? -7.910 10.137 11.999 1.00 95.56 100 GLU A N 1
ATOM 791 C CA . GLU A 1 100 ? -8.457 11.447 11.636 1.00 95.56 100 GLU A CA 1
ATOM 792 C C . GLU A 1 100 ? -9.979 11.406 11.460 1.00 95.56 100 GLU A C 1
ATOM 794 O O . GLU A 1 100 ? -10.690 12.305 11.916 1.00 95.56 100 GLU A O 1
ATOM 799 N N . ARG A 1 101 ? -10.503 10.356 10.816 1.00 95.50 101 ARG A N 1
ATOM 800 C CA . ARG A 1 101 ? -11.950 10.183 10.626 1.00 95.50 101 ARG A CA 1
ATOM 801 C C . ARG A 1 101 ? -12.667 9.903 11.942 1.00 95.50 101 ARG A C 1
ATOM 803 O O . ARG A 1 101 ? -13.720 10.487 12.177 1.00 95.50 101 ARG A O 1
ATOM 810 N N . MET A 1 102 ? -12.099 9.076 12.814 1.00 95.12 102 MET A N 1
ATOM 811 C CA . MET A 1 102 ? -12.659 8.823 14.143 1.00 95.12 102 MET A CA 1
ATOM 812 C C . MET A 1 102 ? -12.688 10.088 15.005 1.00 95.12 102 MET A C 1
ATOM 814 O O . MET A 1 102 ? -13.717 10.374 15.617 1.00 95.12 102 MET A O 1
ATOM 818 N N . ASN A 1 103 ? -11.626 10.896 14.965 1.00 95.50 103 ASN A N 1
ATOM 819 C CA . ASN A 1 103 ? -11.566 12.181 15.663 1.00 95.50 103 ASN A CA 1
ATOM 820 C C . ASN A 1 103 ? -12.646 13.152 15.170 1.00 95.50 103 ASN A C 1
ATOM 822 O O . ASN A 1 103 ? -13.321 13.776 15.984 1.00 95.50 103 ASN A O 1
ATOM 826 N N . LYS A 1 104 ? -12.880 13.231 13.851 1.00 96.06 104 LYS A N 1
ATOM 827 C CA . LYS A 1 104 ? -13.979 14.033 13.277 1.00 96.06 104 LYS A CA 1
ATOM 828 C C . LYS A 1 104 ? -15.363 13.571 13.743 1.00 96.06 104 LYS A C 1
ATOM 830 O O . LYS A 1 104 ? -16.279 14.380 13.819 1.00 96.06 104 LYS A O 1
ATOM 835 N N . LEU A 1 105 ? -15.512 12.286 14.064 1.00 95.88 105 LEU A N 1
ATOM 836 C CA . LEU A 1 105 ? -16.741 11.706 14.615 1.00 95.88 105 LEU A CA 1
ATOM 837 C C . LEU A 1 105 ? -16.815 11.785 16.151 1.00 95.88 105 LEU A C 1
ATOM 839 O O . LEU A 1 105 ? -17.772 11.271 16.728 1.00 95.88 105 LEU A O 1
ATOM 843 N N . GLY A 1 106 ? -15.810 12.360 16.822 1.00 95.81 106 GLY A N 1
ATOM 844 C CA . GLY A 1 106 ? -15.730 12.398 18.285 1.00 95.81 106 GLY A CA 1
ATOM 845 C C . GLY A 1 106 ? -15.568 11.019 18.934 1.00 95.81 106 GLY A C 1
ATOM 846 O O . GLY A 1 106 ? -15.899 10.849 20.106 1.00 95.81 106 GLY A O 1
ATOM 847 N N . LYS A 1 107 ? -15.091 10.015 18.186 1.00 93.69 107 LYS A N 1
ATOM 848 C CA . LYS A 1 107 ? -14.897 8.649 18.686 1.00 93.69 107 LYS A CA 1
ATOM 849 C C . LYS A 1 107 ? -13.439 8.447 19.105 1.00 93.69 107 LYS A C 1
ATOM 851 O O . LYS A 1 107 ? -12.562 8.543 18.247 1.00 93.69 107 LYS A O 1
ATOM 856 N N . PRO A 1 108 ? -13.154 8.141 20.383 1.00 93.00 108 PRO A N 1
ATOM 857 C CA . PRO A 1 108 ? -11.791 7.862 20.812 1.00 93.00 108 PRO A CA 1
ATOM 858 C C . PRO A 1 108 ? -11.283 6.567 20.174 1.00 93.00 108 PRO A C 1
ATOM 860 O O . PRO A 1 108 ? -12.037 5.610 20.007 1.00 93.00 108 PRO A O 1
ATOM 863 N N . MET A 1 109 ? -9.991 6.533 19.843 1.00 92.38 109 MET A N 1
ATOM 864 C CA . MET A 1 109 ? -9.355 5.332 19.295 1.00 92.38 109 MET A CA 1
ATOM 865 C C . MET A 1 109 ? -9.160 4.253 20.370 1.00 92.38 109 MET A C 1
ATOM 867 O O . MET A 1 109 ? -9.470 3.083 20.154 1.00 92.38 109 MET A O 1
ATOM 871 N N . LYS A 1 110 ? -8.682 4.645 21.555 1.00 93.44 110 LYS A N 1
ATOM 872 C CA . LYS A 1 110 ? -8.459 3.723 22.674 1.00 93.44 110 LYS A CA 1
ATOM 873 C C . LYS A 1 110 ? -9.774 3.058 23.094 1.00 93.44 110 LYS A C 1
ATOM 875 O O . LYS A 1 110 ? -10.776 3.747 23.273 1.00 93.44 110 LYS A O 1
ATOM 880 N N . ASN A 1 111 ? -9.744 1.741 23.286 1.00 94.06 111 ASN A N 1
ATOM 881 C CA . ASN A 1 111 ? -10.885 0.879 23.617 1.00 94.06 111 ASN A CA 1
ATOM 882 C C . ASN A 1 111 ? -11.999 0.857 22.552 1.00 94.06 111 ASN A C 1
ATOM 884 O O . ASN A 1 111 ? -13.098 0.370 22.818 1.00 94.06 111 ASN A O 1
ATOM 888 N N . SER A 1 112 ? -11.753 1.396 21.355 1.00 96.06 112 SER A N 1
ATOM 889 C CA . SER A 1 112 ? -12.668 1.197 20.234 1.00 96.06 112 SER A CA 1
ATOM 890 C C . SER A 1 112 ? -12.550 -0.228 19.700 1.00 96.06 112 SER A C 1
ATOM 892 O O . SER A 1 112 ? -11.520 -0.879 19.869 1.00 96.06 112 SER A O 1
ATOM 894 N N . ARG A 1 113 ? -13.613 -0.702 19.047 1.00 96.00 113 ARG A N 1
ATOM 895 C CA . ARG A 1 113 ? -13.633 -1.991 18.355 1.00 96.00 113 ARG A CA 1
ATOM 896 C C . ARG A 1 113 ? -13.575 -1.762 16.857 1.00 96.00 113 ARG A C 1
ATOM 898 O O . ARG A 1 113 ? -14.426 -1.053 16.319 1.00 96.00 113 ARG A O 1
ATOM 905 N N . ILE A 1 114 ? -12.604 -2.380 16.196 1.00 96.06 114 ILE A N 1
ATOM 906 C CA . ILE A 1 114 ? -12.463 -2.348 14.740 1.00 96.06 114 ILE A CA 1
ATOM 907 C C . ILE A 1 114 ? -12.489 -3.786 14.219 1.00 96.06 114 ILE A C 1
ATOM 909 O O . ILE A 1 114 ? -11.746 -4.645 14.689 1.00 96.06 114 ILE A O 1
ATOM 913 N N . LEU A 1 115 ? -13.355 -4.036 13.235 1.00 97.12 115 LEU A N 1
ATOM 914 C CA . LEU A 1 115 ? -13.394 -5.283 12.476 1.00 97.12 115 LEU A CA 1
ATOM 915 C C . LEU A 1 115 ? -12.677 -5.077 11.139 1.00 97.12 115 LEU A C 1
ATOM 917 O O . LEU A 1 115 ? -13.083 -4.230 10.344 1.00 97.12 115 LEU A O 1
ATOM 921 N N . ILE A 1 116 ? -11.625 -5.852 10.895 1.00 96.62 116 ILE A N 1
ATOM 922 C CA . ILE A 1 116 ? -10.866 -5.850 9.644 1.00 96.62 116 ILE A CA 1
ATOM 923 C C . ILE A 1 116 ? -11.412 -6.943 8.726 1.00 96.62 116 ILE A C 1
ATOM 925 O O . ILE A 1 116 ? -11.438 -8.117 9.088 1.00 96.62 116 ILE A O 1
ATOM 929 N N . PHE A 1 117 ? -11.841 -6.554 7.529 1.00 96.38 117 PHE A N 1
ATOM 930 C CA . PHE A 1 117 ? -12.273 -7.482 6.486 1.00 96.38 117 PHE A CA 1
ATOM 931 C C . PHE A 1 117 ? -11.130 -7.708 5.495 1.00 96.38 117 PHE A C 1
ATOM 933 O O . PHE A 1 117 ? -10.756 -6.787 4.769 1.00 96.38 117 PHE A O 1
ATOM 940 N N . GLY A 1 118 ? -10.612 -8.934 5.460 1.00 95.94 118 GLY A N 1
ATOM 941 C CA . GLY A 1 118 ? -9.467 -9.334 4.645 1.00 95.94 118 GLY A CA 1
ATOM 942 C C . GLY A 1 118 ? -8.130 -9.168 5.371 1.00 95.94 118 GLY A C 1
ATOM 943 O O . GLY A 1 118 ? -7.776 -8.082 5.830 1.00 95.94 118 GLY A O 1
ATOM 944 N N . VAL A 1 119 ? -7.381 -10.263 5.452 1.00 96.25 119 VAL A N 1
ATOM 945 C CA . VAL A 1 119 ? -6.043 -10.365 6.051 1.00 96.25 119 VAL A CA 1
ATOM 946 C C . VAL A 1 119 ? -5.034 -10.919 5.045 1.00 96.25 119 VAL A C 1
ATOM 948 O O . VAL A 1 119 ? -3.854 -10.573 5.118 1.00 96.25 119 VAL A O 1
ATOM 951 N N . ALA A 1 120 ? -5.463 -11.728 4.077 1.00 96.75 120 ALA A N 1
ATOM 952 C CA . ALA A 1 120 ? -4.612 -12.174 2.985 1.00 96.75 120 ALA A CA 1
ATOM 953 C C . ALA A 1 120 ? -4.026 -10.989 2.197 1.00 96.75 120 ALA A C 1
ATOM 955 O O . ALA A 1 120 ? -4.659 -9.944 2.029 1.00 96.75 120 ALA A O 1
ATOM 956 N N . TYR A 1 121 ? -2.805 -11.144 1.673 1.00 93.75 121 TYR A N 1
ATOM 957 C CA . TYR A 1 121 ? -2.119 -10.039 0.986 1.00 93.75 121 TYR A CA 1
ATOM 958 C C . TYR A 1 121 ? -2.755 -9.685 -0.372 1.00 93.75 121 TYR A C 1
ATOM 960 O O . TYR A 1 121 ? -2.452 -8.645 -0.964 1.00 93.75 121 TYR A O 1
ATOM 968 N N . LYS A 1 122 ? -3.603 -10.572 -0.901 1.00 92.94 122 LYS A N 1
ATOM 969 C CA . LYS A 1 122 ? -4.336 -10.425 -2.158 1.00 92.94 122 LYS A CA 1
ATOM 970 C C . LYS A 1 122 ? -5.669 -11.166 -2.044 1.00 92.94 122 LYS A C 1
ATOM 972 O O . LYS A 1 122 ? -5.776 -12.144 -1.318 1.00 92.94 122 LYS A O 1
ATOM 977 N N . LYS A 1 123 ? -6.659 -10.722 -2.819 1.00 92.00 123 LYS A N 1
ATOM 978 C CA . LYS A 1 123 ? -7.932 -11.427 -2.998 1.00 92.00 123 LYS A CA 1
ATOM 979 C C . LYS A 1 123 ? -7.762 -12.887 -3.447 1.00 92.00 123 LYS A C 1
ATOM 981 O O . LYS A 1 123 ? -6.820 -13.209 -4.179 1.00 92.00 123 LYS A O 1
ATOM 986 N N . ASP A 1 124 ? -8.759 -13.694 -3.100 1.00 93.19 124 ASP A N 1
ATOM 987 C CA . ASP A 1 124 ? -8.978 -15.062 -3.582 1.00 93.19 124 ASP A CA 1
ATOM 988 C C . ASP A 1 124 ? -7.876 -16.072 -3.191 1.00 93.19 124 ASP A C 1
ATOM 990 O O . ASP A 1 124 ? -7.704 -17.092 -3.858 1.00 93.19 124 ASP A O 1
ATOM 994 N N . ILE A 1 125 ? -7.104 -15.786 -2.135 1.00 94.62 125 ILE A N 1
ATOM 995 C CA . ILE A 1 125 ? -6.063 -16.663 -1.574 1.00 94.62 125 ILE A CA 1
ATOM 996 C C . ILE A 1 125 ? -6.011 -16.514 -0.047 1.00 94.62 125 ILE A C 1
ATOM 998 O O . ILE A 1 125 ? -6.407 -15.478 0.468 1.00 94.62 125 ILE A O 1
ATOM 1002 N N . SER A 1 126 ? -5.444 -17.499 0.654 1.00 94.62 126 SER A N 1
ATOM 1003 C CA . SER A 1 126 ? -5.285 -17.510 2.123 1.00 94.62 126 SER A CA 1
ATOM 1004 C C . SER A 1 126 ? -3.893 -17.083 2.612 1.00 94.62 126 SER A C 1
ATOM 1006 O O . SER A 1 126 ? -3.553 -17.183 3.790 1.00 94.62 126 SER A O 1
ATOM 1008 N N . ASP A 1 127 ? -3.030 -16.636 1.697 1.00 94.75 127 ASP A N 1
ATOM 1009 C CA . ASP A 1 127 ? -1.645 -16.299 2.015 1.00 94.75 127 ASP A CA 1
ATOM 1010 C C . ASP A 1 127 ? -1.559 -14.922 2.688 1.00 94.75 127 ASP A C 1
ATOM 1012 O O . ASP A 1 127 ? -1.876 -13.890 2.091 1.00 94.75 127 ASP A O 1
ATOM 1016 N N . THR A 1 128 ? -1.095 -14.907 3.933 1.00 94.44 128 THR A N 1
ATOM 1017 C CA . THR A 1 128 ? -0.951 -13.706 4.769 1.00 94.44 128 THR A CA 1
ATOM 1018 C C . THR A 1 128 ? 0.487 -13.201 4.851 1.00 94.44 128 THR A C 1
ATOM 1020 O O . THR A 1 128 ? 0.757 -12.201 5.517 1.00 94.44 128 THR A O 1
ATOM 1023 N N . ARG A 1 129 ? 1.436 -13.866 4.183 1.00 93.19 129 ARG A N 1
ATOM 1024 C CA . ARG A 1 129 ? 2.857 -13.513 4.280 1.00 93.19 129 ARG A CA 1
ATOM 1025 C C . ARG A 1 129 ? 3.099 -12.117 3.705 1.00 93.19 129 ARG A C 1
ATOM 1027 O O . ARG A 1 129 ? 2.643 -11.807 2.603 1.00 93.19 129 ARG A O 1
ATOM 1034 N N . GLU A 1 130 ? 3.826 -11.297 4.464 1.00 92.38 130 GLU A N 1
ATOM 1035 C CA . GLU A 1 130 ? 4.071 -9.876 4.172 1.00 92.38 130 GLU A CA 1
ATOM 1036 C C . GLU A 1 130 ? 2.776 -9.066 3.949 1.00 92.38 130 GLU A C 1
ATOM 1038 O O . GLU A 1 130 ? 2.792 -8.049 3.261 1.00 92.38 130 GLU A O 1
ATOM 1043 N N . SER A 1 131 ? 1.621 -9.523 4.447 1.00 96.25 131 SER A N 1
ATOM 1044 C CA . SER A 1 131 ? 0.370 -8.803 4.219 1.00 96.25 131 SER A CA 1
ATOM 1045 C C . SER A 1 131 ? 0.382 -7.453 4.945 1.00 96.25 131 SER A C 1
ATOM 1047 O O . SER A 1 131 ? 0.588 -7.428 6.161 1.00 96.25 131 SER A O 1
ATOM 1049 N N . PRO A 1 132 ? 0.058 -6.340 4.259 1.00 96.12 132 PRO A N 1
ATOM 1050 C CA . PRO A 1 132 ? -0.029 -5.027 4.898 1.00 96.12 132 PRO A CA 1
ATOM 1051 C C . PRO A 1 132 ? -1.134 -4.960 5.963 1.00 96.12 132 PRO A C 1
ATOM 1053 O O . PRO A 1 132 ? -1.115 -4.080 6.821 1.00 96.12 132 PRO A O 1
ATOM 1056 N N . ALA A 1 133 ? -2.100 -5.888 5.940 1.00 97.00 133 ALA A N 1
ATOM 1057 C CA . ALA A 1 133 ? -3.121 -5.987 6.977 1.00 97.00 133 ALA A CA 1
ATOM 1058 C C . ALA A 1 133 ? -2.519 -6.309 8.355 1.00 97.00 133 ALA A C 1
ATOM 1060 O O . ALA A 1 133 ? -3.034 -5.823 9.358 1.00 97.00 133 ALA A O 1
ATOM 1061 N N . LEU A 1 134 ? -1.424 -7.077 8.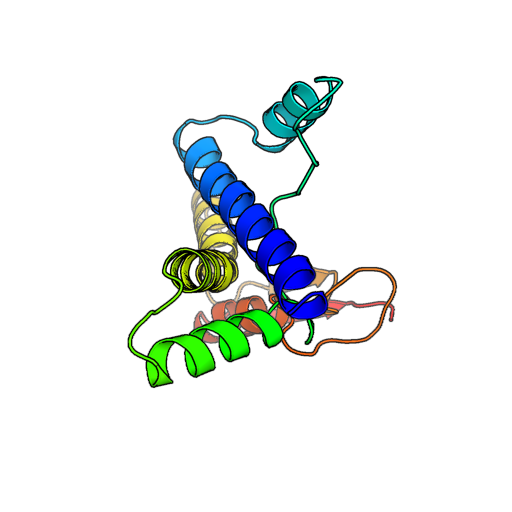413 1.00 96.62 134 LEU A N 1
ATOM 1062 C CA . LEU A 1 134 ? -0.759 -7.420 9.673 1.00 96.62 134 LEU A CA 1
ATOM 1063 C C . LEU A 1 134 ? -0.151 -6.176 10.329 1.00 96.62 134 LEU A C 1
ATOM 1065 O O . LEU A 1 134 ? -0.404 -5.923 11.506 1.00 96.62 134 LEU A O 1
ATOM 1069 N N . ASP A 1 135 ? 0.533 -5.342 9.544 1.00 97.00 135 ASP A N 1
ATOM 1070 C CA . ASP A 1 135 ? 1.085 -4.072 10.021 1.00 97.00 135 ASP A CA 1
ATOM 1071 C C . ASP A 1 135 ? -0.027 -3.121 10.488 1.00 97.00 135 ASP A C 1
ATOM 1073 O O . ASP A 1 135 ? 0.120 -2.422 11.492 1.00 97.00 135 ASP A O 1
ATOM 1077 N N . ILE A 1 136 ? -1.170 -3.093 9.792 1.00 98.00 136 ILE A N 1
ATOM 1078 C CA . ILE A 1 136 ? -2.344 -2.308 10.205 1.00 98.00 136 ILE A CA 1
ATOM 1079 C C . ILE A 1 136 ? -2.894 -2.812 11.551 1.00 98.00 136 ILE A C 1
ATOM 1081 O O . ILE A 1 136 ? -3.155 -2.002 12.445 1.00 98.00 136 ILE A O 1
ATOM 1085 N N . ILE A 1 137 ? -3.047 -4.132 11.714 1.00 97.31 137 ILE A N 1
ATOM 1086 C CA . ILE A 1 137 ? -3.509 -4.768 12.960 1.00 97.31 137 ILE A CA 1
ATOM 1087 C C . ILE A 1 137 ? -2.582 -4.405 14.122 1.00 97.31 137 ILE A C 1
ATOM 1089 O O . ILE A 1 137 ? -3.058 -3.992 15.183 1.00 97.31 137 ILE A O 1
ATOM 1093 N N . GLU A 1 138 ? -1.269 -4.516 13.931 1.00 96.81 138 GLU A N 1
ATOM 1094 C CA . GLU A 1 138 ? -0.271 -4.185 14.950 1.00 96.81 138 GLU A CA 1
ATOM 1095 C C . GLU A 1 138 ? -0.304 -2.690 15.309 1.00 96.81 138 GLU A C 1
ATOM 1097 O O . GLU A 1 138 ? -0.312 -2.304 16.485 1.00 96.81 138 GLU A O 1
ATOM 1102 N N . ASN A 1 139 ? -0.423 -1.821 14.304 1.00 96.88 139 ASN A N 1
ATOM 1103 C CA . ASN A 1 139 ? -0.524 -0.379 14.503 1.00 96.88 139 ASN A CA 1
ATOM 1104 C C . ASN A 1 139 ? -1.779 0.044 15.274 1.00 96.88 139 ASN A C 1
ATOM 1106 O O . ASN A 1 139 ? -1.726 1.029 16.015 1.00 96.88 139 ASN A O 1
ATOM 1110 N N . PHE A 1 140 ? -2.906 -0.641 15.099 1.00 96.56 140 PHE A N 1
ATOM 1111 C CA . PHE A 1 140 ? -4.101 -0.383 15.902 1.00 96.56 140 PHE A CA 1
ATOM 1112 C C . PHE A 1 140 ? -3.988 -0.983 17.303 1.00 96.56 140 PHE A C 1
ATOM 1114 O O . PHE A 1 140 ? -4.304 -0.308 18.285 1.00 96.56 140 PHE A O 1
ATOM 1121 N N . SER A 1 141 ? -3.476 -2.209 17.410 1.00 95.25 141 SER A N 1
ATOM 1122 C CA . SER A 1 141 ? -3.301 -2.901 18.691 1.00 95.25 141 SER A CA 1
ATOM 1123 C C . SER A 1 141 ? -2.387 -2.110 19.635 1.00 95.25 141 SER A C 1
ATOM 1125 O O . SER A 1 141 ? -2.728 -1.897 20.797 1.00 95.25 141 SER A O 1
ATOM 1127 N N . SER A 1 142 ? -1.286 -1.549 19.120 1.00 95.56 142 SER A N 1
ATOM 1128 C CA . SER A 1 142 ? -0.379 -0.666 19.878 1.00 95.56 142 SER A CA 1
ATOM 1129 C C . SER A 1 142 ? -1.029 0.638 20.368 1.00 95.56 142 SER A C 1
ATOM 1131 O O . SER A 1 142 ? -0.521 1.271 21.292 1.00 95.56 142 SER A O 1
ATOM 1133 N N . LYS A 1 143 ? -2.176 1.036 19.801 1.00 94.50 143 LYS A N 1
ATOM 1134 C CA . LYS A 1 143 ? -2.973 2.207 20.215 1.00 94.50 143 LYS A CA 1
ATOM 1135 C C . LYS A 1 143 ? -4.125 1.840 21.163 1.00 94.50 143 LYS A C 1
ATOM 1137 O O . LYS A 1 143 ? -4.939 2.701 21.501 1.00 94.50 143 LYS A O 1
ATOM 1142 N N . GLY A 1 144 ? -4.189 0.584 21.615 1.00 94.69 144 GLY A N 1
ATOM 1143 C CA . GLY A 1 144 ? -5.210 0.093 22.541 1.00 94.69 144 GLY A CA 1
ATOM 1144 C C . GLY A 1 144 ? -6.580 -0.108 21.895 1.00 94.69 144 GLY A C 1
ATOM 1145 O O . GLY A 1 144 ? -7.593 0.071 22.567 1.00 94.69 144 GLY A O 1
ATOM 1146 N N . VAL A 1 145 ? -6.618 -0.408 20.597 1.00 96.69 145 VAL A N 1
ATOM 1147 C CA . VAL A 1 145 ? -7.843 -0.772 19.871 1.00 96.69 145 VAL A CA 1
ATOM 1148 C C . VAL A 1 145 ? -8.097 -2.269 20.025 1.00 96.69 145 VAL A C 1
ATOM 1150 O O . VAL A 1 145 ? -7.181 -3.074 19.872 1.00 96.69 145 VAL A O 1
ATOM 1153 N N . GLU A 1 146 ? -9.346 -2.651 20.275 1.00 96.31 146 GLU A N 1
ATOM 1154 C CA . GLU A 1 146 ? -9.791 -4.042 20.210 1.00 96.31 146 GLU A CA 1
ATOM 1155 C C . GLU A 1 146 ? -10.018 -4.429 18.742 1.00 96.31 146 GLU A C 1
ATOM 1157 O O . GLU A 1 146 ? -10.954 -3.954 18.092 1.00 96.31 146 GLU A O 1
ATOM 1162 N N . ILE A 1 147 ? -9.147 -5.282 18.205 1.00 97.00 147 ILE A N 1
ATOM 1163 C CA . ILE A 1 147 ? -9.205 -5.712 16.807 1.00 97.00 147 ILE A CA 1
ATOM 1164 C C . ILE A 1 147 ? -9.866 -7.084 16.700 1.00 97.00 147 ILE A C 1
ATOM 1166 O O . ILE A 1 147 ? -9.513 -8.029 17.399 1.00 97.00 147 ILE A O 1
ATOM 1170 N N . SER A 1 148 ? -10.817 -7.198 15.781 1.00 97.38 148 SER A N 1
ATOM 1171 C CA . SER A 1 148 ? -11.310 -8.468 15.247 1.00 97.38 148 SER A CA 1
ATOM 1172 C C . SER A 1 148 ? -11.041 -8.499 13.749 1.00 97.38 148 SER A C 1
ATOM 1174 O O . SER A 1 148 ? -10.929 -7.446 13.121 1.00 97.38 148 SER A O 1
ATOM 1176 N N . PHE A 1 149 ? -10.957 -9.682 13.152 1.00 96.56 149 PHE A N 1
ATOM 1177 C CA . PHE A 1 149 ? -10.826 -9.808 11.705 1.00 96.56 149 PHE A CA 1
ATOM 1178 C C . PHE A 1 149 ? -11.722 -10.913 11.154 1.00 96.56 149 PHE A C 1
ATOM 1180 O O . PHE A 1 149 ? -12.113 -11.832 11.872 1.00 96.56 149 PHE A O 1
ATOM 1187 N N . TYR A 1 150 ? -12.031 -10.807 9.868 1.00 97.06 150 TYR A N 1
ATOM 1188 C CA . TYR A 1 150 ? -12.679 -11.845 9.085 1.00 97.06 150 TYR A CA 1
ATOM 1189 C C . TYR A 1 150 ? -11.986 -11.948 7.728 1.00 97.06 150 TYR A C 1
ATOM 1191 O O . TYR A 1 150 ? -11.910 -10.960 6.994 1.00 97.06 150 TYR A O 1
ATOM 1199 N N . ASP A 1 151 ? -11.511 -13.143 7.394 1.00 95.81 151 ASP A N 1
ATOM 1200 C CA . ASP A 1 151 ? -11.040 -13.506 6.061 1.00 95.81 151 ASP A CA 1
ATOM 1201 C C . ASP A 1 151 ? -11.675 -14.858 5.691 1.00 95.81 151 ASP A C 1
ATOM 1203 O O . ASP A 1 151 ? -11.598 -15.787 6.497 1.00 95.81 151 ASP A O 1
ATOM 1207 N N . PRO A 1 152 ? -12.383 -14.967 4.553 1.00 93.88 152 PRO A N 1
ATOM 1208 C CA . PRO A 1 152 ? -13.038 -16.211 4.160 1.00 93.88 152 PRO A CA 1
ATOM 1209 C C . PRO A 1 152 ? -12.091 -17.285 3.594 1.00 93.88 152 PRO A C 1
ATOM 1211 O O . PRO A 1 152 ? -12.583 -18.379 3.306 1.00 93.88 152 PRO A O 1
ATOM 1214 N N . PHE A 1 153 ? -10.798 -16.995 3.390 1.00 89.62 153 PHE A N 1
ATOM 1215 C CA . PHE A 1 153 ? -9.828 -17.912 2.777 1.00 89.62 153 PHE A CA 1
ATOM 1216 C C . PHE A 1 153 ? -8.786 -18.451 3.762 1.00 89.62 153 PHE A C 1
ATOM 1218 O O . PHE A 1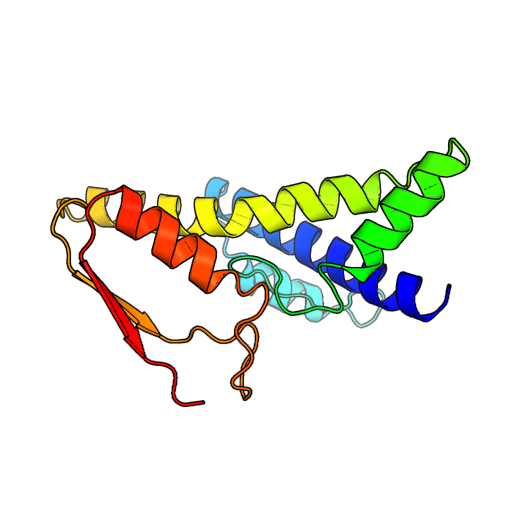 153 ? -8.282 -17.686 4.611 1.00 89.62 153 PHE A O 1
#

Radius of gyration: 17.27 Å; chains: 1; bounding box: 46×36×49 Å